Protein AF-A0A9P1CK93-F1 (afdb_monomer_lite)

pLDDT: mean 80.05, std 18.4, range [37.69, 97.5]

Radius of gyration: 32.85 Å; chains: 1; bounding box: 101×69×44 Å

Organism: NCBI:txid2562237

Secondary structure (DSSP, 8-state):
-HIIIIIHHHHHHTTPPPPGGGGS---HHHHHHHHH--SS--HHHHHHTTTPPP-S-TT-HHHHHHHHHHHHHHHHHTT----PPPPPPP---PPPPPPPPPPPPPPP-------------

Sequence (121 aa):
MDLQGFLRPECRRKGLNLRNCWQSYIDVKKTFSEVFKEKKCSLQEMLSCRGLQFQGRPHCGLDDSKNIARLVAELLREGHCLQPPPLPKPKEPKAPPQPKAQPKPNAAKKAKKGKRKGRKK

InterPro domains:
  IPR012337 Ribonuclease H-like superfamily [SSF53098] (2-80)
  IPR036397 Ribonuclease H superfamily [G3DSA:3.30.420.10] (1-120)
  IPR051274 3'-5' Exoribonuclease [PTHR23044] (1-85)

Structure (mmCIF, N/CA/C/O backbone):
data_AF-A0A9P1CK93-F1
#
_entry.id   AF-A0A9P1CK93-F1
#
loop_
_atom_site.group_PDB
_atom_site.id
_atom_site.type_symbol
_atom_site.label_atom_id
_atom_site.label_alt_id
_atom_site.label_comp_id
_atom_site.label_asym_id
_atom_site.label_entity_id
_atom_site.label_seq_id
_atom_site.pdbx_PDB_ins_code
_atom_site.Cartn_x
_atom_site.Cartn_y
_atom_site.Cartn_z
_atom_site.occupancy
_atom_site.B_iso_or_equiv
_atom_site.auth_seq_id
_atom_site.auth_comp_id
_atom_site.auth_asym_id
_atom_site.auth_atom_id
_atom_site.pdbx_PDB_model_num
ATOM 1 N N . MET A 1 1 ? 8.918 -0.456 0.030 1.00 66.94 1 MET A N 1
ATOM 2 C CA . MET A 1 1 ? 10.047 -1.333 -0.371 1.00 66.94 1 MET A CA 1
ATOM 3 C C . MET A 1 1 ? 9.993 -1.684 -1.852 1.00 66.94 1 MET A C 1
ATOM 5 O O . MET A 1 1 ? 11.037 -1.695 -2.484 1.00 66.94 1 MET A O 1
ATOM 9 N N . ASP A 1 2 ? 8.815 -1.925 -2.425 1.00 84.56 2 ASP A N 1
ATOM 10 C CA . ASP A 1 2 ? 8.680 -2.607 -3.720 1.00 84.56 2 ASP A CA 1
ATOM 11 C C . ASP A 1 2 ? 9.215 -1.823 -4.918 1.00 84.56 2 ASP A C 1
ATOM 13 O O . ASP A 1 2 ? 9.996 -2.329 -5.725 1.00 84.56 2 ASP A O 1
ATOM 17 N N . LEU A 1 3 ? 8.869 -0.539 -5.000 1.00 86.19 3 LEU A N 1
ATOM 18 C CA . LEU A 1 3 ? 9.301 0.295 -6.119 1.00 86.19 3 LEU A CA 1
ATOM 19 C C . LEU A 1 3 ? 10.800 0.612 -6.061 1.00 86.19 3 LEU A C 1
ATOM 21 O O . LEU A 1 3 ? 11.476 0.631 -7.087 1.00 86.19 3 LEU A O 1
ATOM 25 N N . GLN A 1 4 ? 11.334 0.858 -4.861 1.00 84.06 4 GLN A N 1
ATOM 26 C CA . GLN A 1 4 ? 12.748 1.191 -4.674 1.00 84.06 4 GLN A CA 1
ATOM 27 C C . GLN A 1 4 ? 13.660 -0.040 -4.737 1.00 84.06 4 GLN A C 1
ATOM 29 O O . GLN A 1 4 ? 14.739 0.046 -5.316 1.00 84.06 4 GLN A O 1
ATOM 34 N N . GLY A 1 5 ? 13.222 -1.163 -4.166 1.00 86.75 5 GLY A N 1
ATOM 35 C CA . GLY A 1 5 ? 14.014 -2.383 -4.025 1.00 86.75 5 GLY A CA 1
ATOM 36 C C . GLY A 1 5 ? 13.914 -3.342 -5.208 1.00 86.75 5 GLY A C 1
ATOM 37 O O . GLY A 1 5 ? 14.909 -3.977 -5.536 1.00 86.75 5 GLY A O 1
ATOM 38 N N . PHE A 1 6 ? 12.761 -3.426 -5.880 1.00 91.31 6 PHE A N 1
ATOM 39 C CA . PHE A 1 6 ? 12.555 -4.397 -6.962 1.00 91.31 6 PHE A CA 1
ATOM 40 C C . PHE A 1 6 ? 12.345 -3.721 -8.315 1.00 91.31 6 PHE A C 1
ATOM 42 O O . PHE A 1 6 ? 13.104 -3.979 -9.247 1.00 91.31 6 PHE A O 1
ATOM 49 N N . LEU A 1 7 ? 11.379 -2.801 -8.427 1.00 91.25 7 LEU A N 1
ATOM 50 C CA . LEU A 1 7 ? 11.027 -2.221 -9.728 1.00 91.25 7 LEU A CA 1
ATOM 51 C C . LEU A 1 7 ? 12.175 -1.407 -10.338 1.00 91.25 7 LEU A C 1
ATOM 53 O O . LEU A 1 7 ? 12.526 -1.605 -11.498 1.00 91.25 7 LEU A O 1
ATOM 57 N N . ARG A 1 8 ? 12.785 -0.494 -9.572 1.00 91.50 8 ARG A N 1
ATOM 58 C CA . ARG A 1 8 ? 13.873 0.363 -10.078 1.00 91.50 8 ARG A CA 1
ATOM 59 C C . ARG A 1 8 ? 15.098 -0.439 -10.534 1.00 91.50 8 ARG A C 1
ATOM 61 O O . ARG A 1 8 ? 15.564 -0.181 -11.647 1.00 91.50 8 ARG A O 1
ATOM 68 N N . PRO A 1 9 ? 15.636 -1.390 -9.744 1.00 93.69 9 PRO A N 1
ATOM 69 C CA . PRO A 1 9 ? 16.731 -2.237 -10.208 1.00 93.69 9 PRO A CA 1
ATOM 70 C C . PRO A 1 9 ? 16.368 -3.059 -11.440 1.00 93.69 9 PRO A C 1
ATOM 72 O O . PRO A 1 9 ? 17.176 -3.148 -12.361 1.00 93.69 9 PRO A O 1
ATOM 75 N N . GLU A 1 10 ? 15.151 -3.596 -11.493 1.00 94.44 10 GLU A N 1
ATOM 76 C CA . GLU A 1 10 ? 14.691 -4.415 -12.611 1.00 94.44 10 GLU A CA 1
ATOM 77 C C . GLU A 1 10 ? 14.541 -3.604 -13.906 1.00 94.44 10 GLU A C 1
ATOM 79 O O . GLU A 1 10 ? 14.984 -4.039 -14.970 1.00 94.44 10 GLU A O 1
ATOM 84 N N . CYS A 1 11 ? 14.004 -2.383 -13.826 1.00 93.81 11 CYS A N 1
ATOM 85 C CA . CYS A 1 11 ? 13.965 -1.459 -14.958 1.00 93.81 11 CYS A CA 1
ATOM 86 C C . CYS A 1 11 ? 15.373 -1.083 -15.427 1.00 93.81 11 CYS A C 1
ATOM 88 O O . CYS A 1 11 ? 15.635 -1.113 -16.627 1.00 93.81 11 CYS A O 1
ATOM 90 N N . ARG A 1 12 ? 16.301 -0.812 -14.497 1.00 93.69 12 ARG A N 1
ATOM 91 C CA . ARG A 1 12 ? 17.707 -0.538 -14.835 1.00 93.69 12 ARG A CA 1
ATOM 92 C C . ARG A 1 12 ? 18.339 -1.718 -15.572 1.00 93.69 12 ARG A C 1
ATOM 94 O O . ARG A 1 12 ? 18.992 -1.517 -16.588 1.00 93.69 12 ARG A O 1
ATOM 101 N N . ARG A 1 13 ? 18.116 -2.940 -15.082 1.00 96.75 13 ARG A N 1
ATOM 102 C CA . ARG A 1 13 ? 18.628 -4.179 -15.682 1.00 96.75 13 ARG A CA 1
ATOM 103 C C . ARG A 1 13 ? 18.099 -4.400 -17.101 1.00 96.75 13 ARG A C 1
ATOM 105 O O . ARG A 1 13 ? 18.824 -4.916 -17.939 1.00 96.75 13 ARG A O 1
ATOM 112 N N . LYS A 1 14 ? 16.853 -4.002 -17.364 1.00 96.19 14 LYS A N 1
ATOM 113 C CA . LYS A 1 14 ? 16.179 -4.144 -18.665 1.00 96.19 14 LYS A CA 1
ATOM 114 C C . LYS A 1 14 ? 16.327 -2.928 -19.590 1.00 96.19 14 LYS A C 1
ATOM 116 O O . LYS A 1 14 ? 15.741 -2.929 -20.666 1.00 96.19 14 LYS A O 1
ATOM 121 N N . GLY A 1 15 ? 17.054 -1.884 -19.182 1.00 94.69 15 GLY A N 1
ATOM 122 C CA . GLY A 1 15 ? 17.184 -0.647 -19.964 1.00 94.69 15 GLY A CA 1
ATOM 123 C C . GLY A 1 15 ? 15.877 0.145 -20.103 1.00 94.69 15 GLY A C 1
ATOM 124 O O . GLY A 1 15 ? 15.727 0.939 -21.026 1.00 94.69 15 GLY A O 1
ATOM 125 N N . LEU A 1 16 ? 14.915 -0.068 -19.202 1.00 93.94 16 LEU A N 1
ATOM 126 C CA . LEU A 1 16 ? 13.619 0.605 -19.229 1.00 93.94 16 LEU A CA 1
ATOM 127 C C . LEU A 1 16 ? 13.677 1.912 -18.437 1.00 93.94 16 LEU A C 1
ATOM 129 O O . LEU A 1 16 ? 14.073 1.928 -17.269 1.00 93.94 16 LEU A O 1
ATOM 133 N N . ASN A 1 17 ? 13.214 3.004 -19.049 1.00 90.44 17 ASN A N 1
ATOM 134 C CA . ASN A 1 17 ? 13.064 4.278 -18.355 1.00 90.44 17 ASN A CA 1
ATOM 135 C C . ASN A 1 17 ? 11.761 4.300 -17.543 1.00 90.44 17 ASN A C 1
ATOM 137 O O . ASN A 1 17 ? 10.662 4.142 -18.083 1.00 90.44 17 ASN A O 1
ATOM 141 N N . LEU A 1 18 ? 11.878 4.507 -16.232 1.00 88.38 18 LEU A N 1
ATOM 142 C CA . LEU A 1 18 ? 10.735 4.519 -15.332 1.00 88.38 18 LEU A CA 1
ATOM 143 C C . LEU A 1 18 ? 10.047 5.891 -15.368 1.00 88.38 18 LEU A C 1
ATOM 145 O O . LEU A 1 18 ? 10.634 6.905 -14.998 1.00 88.38 18 LEU A O 1
ATOM 149 N N . ARG A 1 19 ? 8.777 5.918 -15.788 1.00 86.81 19 ARG A N 1
ATOM 150 C CA . ARG A 1 19 ? 7.969 7.149 -15.857 1.00 86.81 19 ARG A CA 1
ATOM 151 C C . ARG A 1 19 ? 7.812 7.833 -14.492 1.00 86.81 19 ARG A C 1
ATOM 153 O O . ARG A 1 19 ? 7.801 7.179 -13.449 1.00 86.81 19 ARG A O 1
ATOM 160 N N . ASN A 1 20 ? 7.580 9.148 -14.508 1.00 84.75 20 ASN A N 1
ATOM 161 C CA . ASN A 1 20 ? 7.430 9.951 -13.288 1.00 84.75 20 ASN A CA 1
ATOM 162 C C . ASN A 1 20 ? 6.251 9.536 -12.402 1.00 84.75 20 ASN A C 1
ATOM 164 O O . ASN A 1 20 ? 6.338 9.697 -11.190 1.00 84.75 20 ASN A O 1
ATOM 168 N N . CYS A 1 21 ? 5.201 8.936 -12.970 1.00 83.19 21 CYS A N 1
ATOM 169 C CA . CYS A 1 21 ? 4.074 8.403 -12.202 1.00 83.19 21 CYS A CA 1
ATOM 170 C C . CYS A 1 21 ? 4.501 7.380 -11.133 1.00 83.19 21 CYS A C 1
ATOM 172 O O 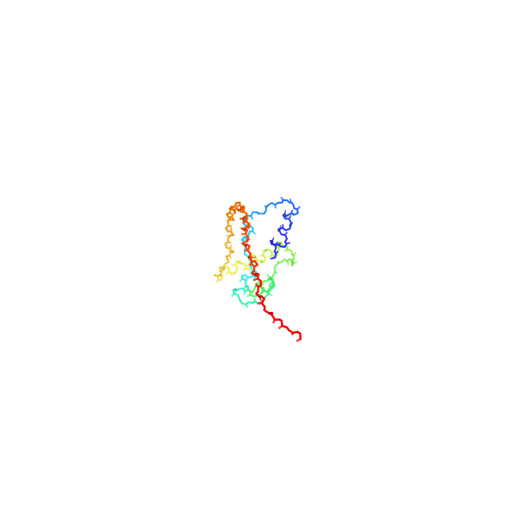. CYS A 1 21 ? 3.865 7.290 -10.095 1.00 83.19 21 CYS A O 1
ATOM 174 N N . TRP A 1 22 ? 5.621 6.674 -11.322 1.00 86.25 22 TRP A N 1
ATOM 175 C CA . TRP A 1 22 ? 6.156 5.710 -10.349 1.00 86.25 22 TRP A CA 1
ATOM 176 C C . TRP A 1 22 ? 6.939 6.353 -9.193 1.00 86.25 22 TRP A C 1
ATOM 178 O O . TRP A 1 22 ? 7.526 5.655 -8.364 1.00 86.25 22 TRP A O 1
ATOM 188 N N . GLN A 1 23 ? 7.012 7.685 -9.152 1.00 84.88 23 GLN A N 1
ATOM 189 C CA . GLN A 1 23 ? 7.666 8.441 -8.080 1.00 84.88 23 GLN A CA 1
ATOM 190 C C . GLN A 1 23 ? 6.692 8.851 -6.969 1.00 84.88 23 GLN A C 1
ATOM 192 O O . GLN A 1 23 ? 7.141 9.278 -5.911 1.00 84.88 23 GLN A O 1
ATOM 197 N N . SER A 1 24 ? 5.386 8.697 -7.194 1.00 89.12 24 SER A N 1
ATOM 198 C CA . SER A 1 24 ? 4.321 9.009 -6.245 1.00 89.12 24 SER A CA 1
ATOM 199 C C . SER A 1 24 ? 3.449 7.769 -6.071 1.00 89.12 24 SER A C 1
ATOM 201 O O . SER A 1 24 ? 2.922 7.231 -7.041 1.00 89.12 24 SER A O 1
ATOM 203 N N . TYR A 1 25 ? 3.376 7.256 -4.847 1.00 90.81 25 TYR A N 1
ATOM 204 C CA . TYR A 1 25 ? 2.650 6.033 -4.520 1.00 90.81 25 TYR A CA 1
ATOM 205 C C . TYR A 1 25 ? 2.245 6.030 -3.050 1.00 90.81 25 TYR A C 1
ATOM 207 O O . TYR A 1 25 ? 2.882 6.674 -2.215 1.00 90.81 25 TYR A O 1
ATOM 215 N N . ILE A 1 26 ? 1.195 5.275 -2.743 1.00 91.50 26 ILE A N 1
ATOM 216 C CA . ILE A 1 26 ? 0.691 5.102 -1.383 1.00 91.50 26 ILE A CA 1
ATOM 217 C C . ILE A 1 26 ? 1.409 3.906 -0.763 1.00 91.50 26 ILE A C 1
ATOM 219 O O . ILE A 1 26 ? 1.360 2.797 -1.293 1.00 91.50 26 ILE A O 1
ATOM 223 N N . ASP A 1 27 ? 2.078 4.129 0.363 1.00 90.62 27 ASP A N 1
ATOM 224 C CA . ASP A 1 27 ? 2.579 3.045 1.201 1.00 90.62 27 ASP A CA 1
ATOM 225 C C . ASP A 1 27 ? 1.509 2.720 2.246 1.00 90.62 27 ASP A C 1
ATOM 227 O O . ASP A 1 27 ? 1.418 3.378 3.279 1.00 90.62 27 ASP A O 1
ATOM 231 N N . VAL A 1 28 ? 0.678 1.716 1.953 1.00 91.69 28 VAL A N 1
ATOM 232 C CA . VAL A 1 28 ? -0.463 1.335 2.804 1.00 91.69 28 VAL A CA 1
ATOM 233 C C . VAL A 1 28 ? -0.019 1.007 4.229 1.00 91.69 28 VAL A C 1
ATOM 235 O O . VAL A 1 28 ? -0.701 1.394 5.170 1.00 91.69 28 VAL A O 1
ATOM 238 N N . LYS A 1 29 ? 1.139 0.356 4.412 1.00 89.62 29 LYS A N 1
ATOM 239 C CA . LYS A 1 29 ? 1.668 0.049 5.750 1.00 89.62 29 LYS A CA 1
ATOM 240 C C . LYS A 1 29 ? 2.005 1.320 6.510 1.00 89.62 29 LYS A C 1
ATOM 242 O O . LYS A 1 29 ? 1.644 1.448 7.675 1.00 89.62 29 LYS A O 1
ATOM 247 N N . LYS A 1 30 ? 2.686 2.258 5.848 1.00 88.44 30 LYS A N 1
ATOM 248 C CA . LYS A 1 30 ? 3.018 3.551 6.449 1.00 88.44 30 LYS A CA 1
ATOM 249 C C . LYS A 1 30 ? 1.750 4.314 6.824 1.00 88.44 30 LYS A C 1
ATOM 251 O O . LYS A 1 30 ? 1.637 4.749 7.964 1.00 88.44 30 LYS A O 1
ATOM 256 N N . THR A 1 31 ? 0.794 4.425 5.904 1.00 89.19 31 THR A N 1
ATOM 257 C CA . THR A 1 31 ? -0.450 5.154 6.166 1.00 89.19 31 THR A CA 1
ATOM 258 C C . THR A 1 31 ? -1.263 4.496 7.278 1.00 89.19 31 THR A C 1
ATOM 260 O O . THR A 1 31 ? -1.756 5.188 8.159 1.00 89.19 31 THR A O 1
ATOM 263 N N . PHE A 1 32 ? -1.335 3.165 7.314 1.00 90.38 32 PHE A N 1
ATOM 264 C CA . PHE A 1 32 ? -1.985 2.440 8.404 1.00 90.38 32 PHE A CA 1
ATOM 265 C C . PHE A 1 32 ? -1.315 2.726 9.758 1.00 90.38 32 PHE A C 1
ATOM 267 O O . PHE A 1 32 ? -1.993 3.085 10.719 1.00 90.38 32 PHE A O 1
ATOM 274 N N . SER A 1 33 ? 0.016 2.644 9.837 1.00 89.19 33 SER A N 1
ATOM 275 C CA . SER A 1 33 ? 0.753 2.992 11.059 1.00 89.19 33 SER A CA 1
ATOM 276 C C . SER A 1 33 ? 0.535 4.441 11.502 1.00 89.19 33 SER A C 1
ATOM 278 O O . SER A 1 33 ? 0.443 4.699 12.698 1.00 89.19 33 SER A O 1
ATOM 280 N N . GLU A 1 34 ? 0.442 5.390 10.570 1.00 87.44 34 GLU A N 1
ATOM 281 C CA . GLU A 1 34 ? 0.188 6.803 10.880 1.00 87.44 34 GLU A CA 1
ATOM 282 C C . GLU A 1 34 ? -1.220 7.024 11.440 1.0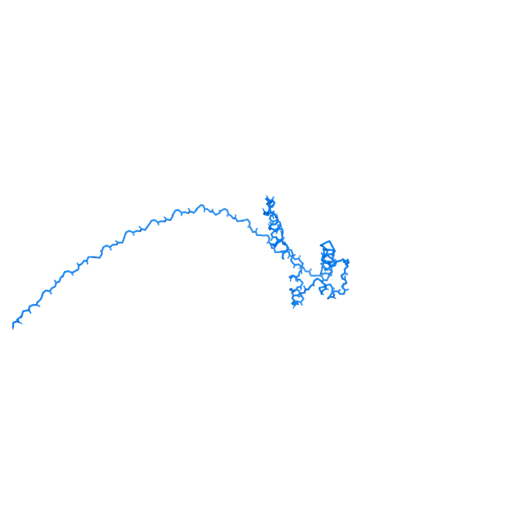0 87.44 34 GLU A C 1
ATOM 284 O O . GLU A 1 34 ? -1.380 7.721 12.442 1.00 87.44 34 GLU A O 1
ATOM 289 N N . VAL A 1 35 ? -2.229 6.400 10.830 1.00 85.88 35 VAL A N 1
ATOM 290 C CA . VAL A 1 35 ? -3.632 6.545 11.235 1.00 85.88 35 VAL A CA 1
ATOM 291 C C . VAL A 1 35 ? -3.896 5.881 12.590 1.00 85.88 35 VAL A C 1
ATOM 293 O O . VAL A 1 35 ? -4.548 6.474 13.447 1.00 85.88 35 VAL A O 1
ATOM 296 N N . PHE A 1 36 ? -3.367 4.675 12.819 1.00 85.94 36 PHE A N 1
ATOM 297 C CA . PHE A 1 36 ? -3.667 3.890 14.026 1.00 85.94 36 PHE A CA 1
ATOM 298 C C . PHE A 1 36 ? -2.597 3.985 15.115 1.00 85.94 36 PHE A C 1
ATOM 300 O O . PHE A 1 36 ? -2.747 3.376 16.167 1.00 85.94 36 PHE A O 1
ATOM 307 N N . LYS A 1 37 ? -1.532 4.770 14.891 1.00 85.12 37 LYS A N 1
ATOM 308 C CA . LYS A 1 37 ? -0.381 4.933 15.803 1.00 85.12 37 LYS A CA 1
ATOM 309 C C . LYS A 1 37 ? 0.286 3.610 16.205 1.00 85.12 37 LYS A C 1
ATOM 311 O O . LYS A 1 37 ? 0.968 3.541 17.226 1.00 85.12 37 LYS A O 1
ATOM 316 N N . GLU A 1 38 ? 0.125 2.580 15.380 1.00 77.44 38 GLU A N 1
ATOM 317 C CA . GLU A 1 38 ? 0.664 1.248 15.626 1.00 77.44 38 GLU A CA 1
ATOM 318 C C . GLU A 1 38 ? 2.076 1.089 15.060 1.00 77.44 38 GLU A C 1
ATOM 320 O O . GLU A 1 38 ? 2.403 1.552 13.956 1.00 77.44 38 GLU A O 1
ATOM 325 N N . LYS A 1 39 ? 2.933 0.392 15.811 1.00 74.75 39 LYS A N 1
ATOM 326 C CA . LYS A 1 39 ? 4.276 0.031 15.337 1.00 74.75 39 LYS A CA 1
ATOM 327 C C . LYS A 1 39 ? 4.190 -1.127 14.344 1.00 74.75 39 LYS A C 1
ATOM 329 O O . LYS A 1 39 ? 3.350 -1.999 14.484 1.00 74.75 39 LYS A O 1
ATOM 334 N N . LYS A 1 40 ? 5.114 -1.128 13.370 1.00 72.56 40 LYS A N 1
ATOM 335 C CA . LYS A 1 40 ? 5.405 -2.184 12.372 1.00 72.56 40 LYS A CA 1
ATOM 336 C C . LYS A 1 40 ? 4.389 -3.341 12.340 1.00 72.56 40 LYS A C 1
ATOM 338 O O . LYS A 1 40 ? 4.655 -4.397 12.900 1.00 72.56 40 LYS A O 1
ATOM 343 N N . CYS A 1 41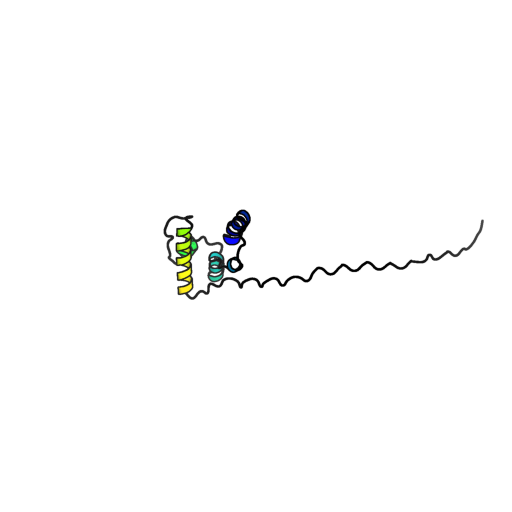 ? 3.294 -3.157 11.609 1.00 86.12 41 CYS A N 1
ATOM 344 C CA . CYS A 1 41 ? 2.304 -4.209 11.403 1.00 86.12 41 CYS A CA 1
ATOM 345 C C . CYS A 1 41 ? 2.600 -5.010 10.125 1.00 86.12 41 CYS A C 1
ATOM 347 O O . CYS A 1 41 ? 2.933 -4.468 9.060 1.00 86.12 41 CYS A O 1
ATOM 349 N N . SER A 1 42 ? 2.452 -6.323 10.214 1.00 91.50 42 SER A N 1
ATOM 350 C CA . SER A 1 42 ? 2.324 -7.225 9.076 1.00 91.50 42 SER A CA 1
ATOM 351 C C . SER A 1 42 ? 0.976 -7.027 8.373 1.00 91.50 42 SER A C 1
ATOM 353 O O . SER A 1 42 ? 0.038 -6.459 8.927 1.00 91.50 42 SER A O 1
ATOM 355 N N . LEU A 1 43 ? 0.862 -7.505 7.128 1.00 93.00 43 LEU A N 1
ATOM 356 C CA . LEU A 1 43 ? -0.411 -7.458 6.400 1.00 93.00 43 LEU A CA 1
ATOM 357 C C . LEU A 1 43 ? -1.515 -8.206 7.156 1.00 93.00 43 LEU A C 1
ATOM 359 O O . LEU A 1 43 ? -2.635 -7.718 7.240 1.00 93.00 43 LEU A O 1
ATOM 363 N N . GLN A 1 44 ? -1.180 -9.351 7.746 1.00 94.12 44 GLN A N 1
ATOM 364 C CA . GLN A 1 44 ? -2.123 -10.147 8.517 1.00 94.12 44 GLN A CA 1
ATOM 365 C C . GLN A 1 44 ? -2.602 -9.413 9.774 1.00 94.12 44 GLN A C 1
ATOM 367 O O . GLN A 1 44 ? -3.797 -9.402 10.036 1.00 94.12 44 GLN A O 1
ATOM 372 N N . GLU A 1 45 ? -1.710 -8.743 10.508 1.00 93.06 45 GLU A N 1
ATOM 373 C CA . GLU A 1 45 ? -2.103 -7.933 11.671 1.00 93.06 45 GLU A CA 1
ATOM 374 C C . GLU A 1 45 ? -3.002 -6.763 11.268 1.00 93.06 45 GLU A C 1
ATOM 376 O O . GLU A 1 45 ? -4.031 -6.549 11.899 1.00 93.06 45 GLU A O 1
ATOM 381 N N . MET A 1 46 ? -2.682 -6.051 10.179 1.00 94.06 46 MET A N 1
ATOM 382 C CA . MET A 1 46 ? -3.533 -4.955 9.697 1.00 94.06 46 MET A CA 1
ATOM 383 C C . MET A 1 46 ? -4.942 -5.433 9.323 1.00 94.06 46 MET A C 1
ATOM 385 O O . MET A 1 46 ? -5.919 -4.746 9.612 1.00 94.06 46 MET A O 1
ATOM 389 N N . LEU A 1 47 ? -5.052 -6.611 8.700 1.00 94.94 47 LEU A N 1
ATOM 390 C CA . LEU A 1 47 ? -6.339 -7.235 8.390 1.00 94.94 47 LEU A CA 1
ATOM 391 C C . LEU A 1 47 ? -7.088 -7.613 9.673 1.00 94.94 47 LEU A C 1
ATOM 393 O O . LEU A 1 47 ? -8.243 -7.224 9.834 1.00 94.94 47 LEU A O 1
ATOM 397 N N . SER A 1 48 ? -6.425 -8.292 10.611 1.00 93.50 48 SER A N 1
ATOM 398 C CA . SER A 1 48 ? -7.024 -8.698 11.886 1.00 93.50 48 SER A CA 1
ATOM 399 C C . SER A 1 48 ? -7.527 -7.502 12.698 1.00 93.50 48 SER A C 1
ATOM 401 O O . SER A 1 48 ? -8.626 -7.561 13.243 1.00 93.50 48 SER A O 1
ATOM 403 N N . CYS A 1 49 ? -6.795 -6.381 12.708 1.00 91.31 49 CYS A N 1
ATOM 404 C CA . CYS A 1 49 ? -7.222 -5.126 13.342 1.00 91.31 49 CYS A CA 1
ATOM 405 C C . CYS A 1 49 ? -8.493 -4.515 12.724 1.00 91.31 49 CYS A C 1
ATOM 407 O O . CYS A 1 49 ? -9.054 -3.576 13.283 1.00 91.31 49 CYS A O 1
ATOM 409 N N . ARG A 1 50 ? -8.934 -5.003 11.560 1.00 90.69 50 ARG A N 1
ATOM 410 C CA . ARG A 1 50 ? -10.193 -4.637 10.894 1.00 90.69 50 ARG A CA 1
ATOM 411 C C . ARG A 1 50 ? -11.228 -5.760 10.910 1.00 90.69 50 ARG A C 1
ATOM 413 O O . ARG A 1 50 ? -12.222 -5.687 10.198 1.00 90.69 50 ARG A O 1
ATOM 420 N N . GLY A 1 51 ? -10.978 -6.834 11.658 1.00 93.38 51 GLY A N 1
ATOM 421 C CA . GLY A 1 51 ? -11.818 -8.032 11.623 1.00 93.38 51 GLY A CA 1
ATOM 422 C C . GLY A 1 51 ? -11.773 -8.771 10.280 1.00 93.38 51 GLY A C 1
ATOM 423 O O . GLY A 1 51 ? -12.647 -9.586 9.994 1.00 93.38 51 GLY A O 1
ATOM 424 N N . LEU A 1 52 ? -10.769 -8.503 9.439 1.00 94.81 52 LEU A N 1
ATOM 425 C CA . LEU A 1 52 ? -10.568 -9.187 8.169 1.00 94.81 52 LEU A CA 1
ATOM 426 C C . LEU A 1 52 ? -9.614 -10.368 8.353 1.00 94.81 52 LEU A C 1
ATOM 428 O O . LEU A 1 52 ? -8.592 -10.276 9.028 1.00 94.81 52 LEU A O 1
ATOM 432 N N . GLN A 1 53 ? -9.913 -11.472 7.677 1.00 95.94 53 GLN A N 1
ATOM 433 C CA . GLN A 1 53 ? -8.999 -12.605 7.562 1.00 95.94 53 GLN A CA 1
ATOM 434 C C . GLN A 1 53 ? -8.238 -12.551 6.237 1.00 95.94 53 GLN A C 1
ATOM 436 O O . GLN A 1 53 ? -8.785 -12.146 5.199 1.00 95.94 53 GLN A O 1
ATOM 441 N N . PHE A 1 54 ? -6.981 -12.994 6.284 1.00 96.69 54 PHE A N 1
ATOM 442 C CA . PHE A 1 54 ? -6.165 -13.191 5.093 1.00 96.69 54 PHE A CA 1
ATOM 443 C C . PHE A 1 54 ? -6.794 -14.265 4.198 1.00 96.69 54 PHE A C 1
ATOM 445 O O . PHE A 1 54 ? -7.147 -15.344 4.668 1.00 96.69 54 PHE A O 1
ATOM 452 N N . GLN A 1 55 ? -6.931 -13.969 2.907 1.00 96.56 55 GLN A N 1
ATOM 453 C CA . GLN A 1 55 ? -7.462 -14.898 1.907 1.00 96.56 55 GLN A CA 1
ATOM 454 C C . GLN A 1 55 ? -6.379 -15.335 0.919 1.00 96.56 55 GLN A C 1
ATOM 456 O O . GLN A 1 55 ? -5.63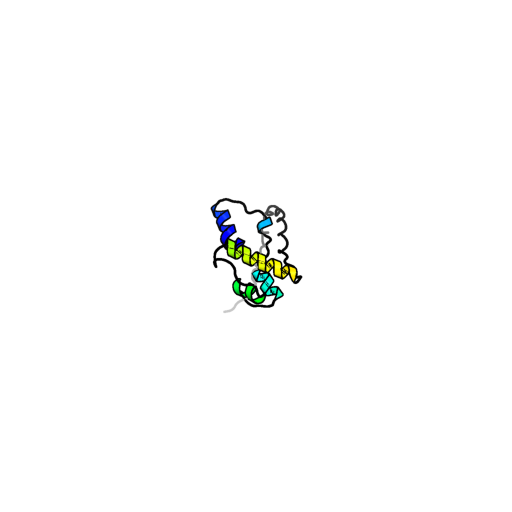0 -14.501 0.417 1.00 96.56 55 GLN A O 1
ATOM 461 N N . GLY A 1 56 ? -6.351 -16.623 0.578 1.00 95.94 56 GLY A N 1
ATOM 462 C CA . GLY A 1 56 ? -5.396 -17.178 -0.385 1.00 95.94 56 GLY A CA 1
ATOM 463 C C . GLY A 1 56 ? -4.072 -17.588 0.255 1.00 95.94 56 GLY A C 1
ATOM 464 O O . GLY A 1 56 ? -4.018 -17.913 1.443 1.00 95.94 56 GLY A O 1
ATOM 465 N N . ARG A 1 57 ? -2.998 -17.613 -0.540 1.00 96.06 57 ARG A N 1
ATOM 466 C CA . ARG A 1 57 ? -1.688 -18.098 -0.095 1.00 96.06 57 ARG A CA 1
ATOM 467 C C . ARG A 1 57 ? -0.783 -16.936 0.329 1.00 96.06 57 ARG A C 1
ATOM 469 O O . ARG A 1 57 ? -0.515 -16.061 -0.495 1.00 96.06 57 ARG A O 1
ATOM 476 N N . PRO A 1 58 ? -0.235 -16.943 1.558 1.00 92.31 58 PRO A N 1
ATOM 477 C CA . PRO A 1 58 ? 0.772 -15.968 1.957 1.00 92.31 58 PRO A CA 1
ATOM 478 C C . PRO A 1 58 ? 1.952 -15.945 0.982 1.00 92.31 58 PRO A C 1
ATOM 480 O O . PRO A 1 58 ? 2.385 -16.995 0.490 1.00 92.31 58 PRO A O 1
ATOM 483 N N . HIS A 1 59 ? 2.474 -14.747 0.717 1.00 89.12 59 HIS A N 1
ATOM 484 C CA . HIS A 1 59 ? 3.589 -14.510 -0.206 1.00 89.12 59 HIS A CA 1
ATOM 485 C C . HIS A 1 59 ? 3.278 -14.816 -1.683 1.00 89.12 59 HIS A C 1
ATOM 487 O O . HIS A 1 59 ? 4.187 -14.864 -2.514 1.00 89.12 59 HIS A O 1
ATOM 493 N N . CYS A 1 60 ? 2.006 -15.027 -2.038 1.00 95.31 60 CYS A N 1
ATOM 494 C CA . CYS A 1 60 ? 1.539 -14.975 -3.417 1.00 95.31 60 CYS A CA 1
ATOM 495 C C . CYS A 1 60 ? 1.186 -13.523 -3.751 1.00 95.31 60 CYS A C 1
ATOM 497 O O . CYS A 1 60 ? 0.204 -12.993 -3.239 1.00 95.31 60 CYS A O 1
ATOM 499 N N . GLY A 1 61 ? 1.944 -12.887 -4.651 1.00 93.31 61 GLY A N 1
ATOM 500 C CA . GLY A 1 61 ? 1.777 -11.457 -4.940 1.00 93.31 61 GLY A CA 1
ATOM 501 C C . GLY A 1 61 ? 0.360 -11.056 -5.370 1.00 93.31 61 GLY A C 1
ATOM 502 O O . GLY A 1 61 ? -0.089 -9.958 -5.044 1.00 93.31 61 GLY A O 1
ATOM 503 N N . LEU A 1 62 ? -0.372 -11.948 -6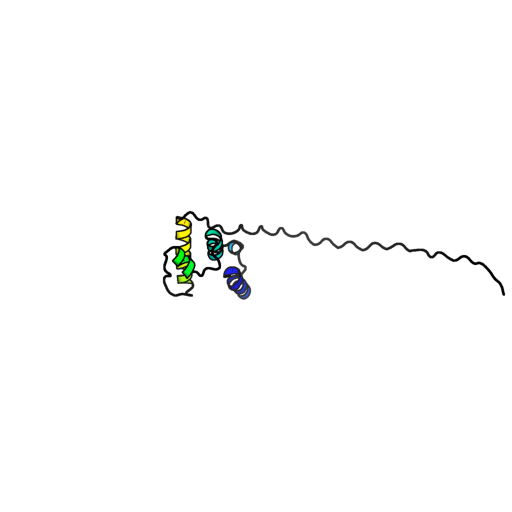.049 1.00 95.62 62 LEU A N 1
ATOM 504 C CA . LEU A 1 62 ? -1.774 -11.722 -6.410 1.00 95.62 62 LEU A CA 1
ATOM 505 C C . LEU A 1 62 ? -2.685 -11.705 -5.177 1.00 95.62 62 LEU A C 1
ATOM 507 O O . LEU A 1 62 ? -3.513 -10.805 -5.038 1.00 95.62 62 LEU A O 1
ATOM 511 N N . ASP A 1 63 ? -2.540 -12.685 -4.289 1.00 96.25 63 ASP A N 1
ATOM 512 C CA . ASP A 1 63 ? -3.368 -12.795 -3.088 1.00 96.25 63 ASP A CA 1
ATOM 513 C C . ASP A 1 63 ? -3.028 -11.689 -2.088 1.00 96.25 63 ASP A C 1
ATOM 515 O O . ASP A 1 63 ? -3.929 -11.054 -1.541 1.00 96.25 63 ASP A O 1
ATOM 519 N N . ASP A 1 64 ? -1.744 -11.363 -1.924 1.00 95.06 64 ASP A N 1
ATOM 520 C CA . ASP A 1 64 ? -1.305 -10.215 -1.130 1.00 95.06 64 ASP A CA 1
ATOM 521 C C . ASP A 1 64 ? -1.931 -8.918 -1.670 1.00 95.06 64 ASP A C 1
ATOM 523 O O . ASP A 1 64 ? -2.493 -8.135 -0.904 1.00 95.06 64 ASP A O 1
ATOM 527 N N . SER A 1 65 ? -1.940 -8.727 -2.996 1.00 95.75 65 SER A N 1
ATOM 528 C CA . SER A 1 65 ? -2.559 -7.556 -3.634 1.00 95.75 65 SER A CA 1
ATOM 529 C C . SER A 1 65 ? -4.069 -7.482 -3.389 1.00 95.75 65 SER A C 1
ATOM 531 O O . SER A 1 65 ? -4.587 -6.407 -3.085 1.00 95.75 65 SER A O 1
ATOM 533 N N . LYS A 1 66 ? -4.788 -8.612 -3.464 1.00 97.50 66 LYS A N 1
ATOM 534 C CA . LYS A 1 66 ? -6.229 -8.672 -3.159 1.00 97.50 66 LYS A CA 1
ATOM 535 C C . LYS A 1 66 ? -6.512 -8.323 -1.701 1.00 97.50 66 LYS A C 1
ATOM 537 O O . LYS A 1 66 ? -7.432 -7.557 -1.421 1.00 97.50 66 LYS A O 1
ATOM 542 N N . ASN A 1 67 ? -5.726 -8.852 -0.767 1.00 97.19 67 ASN A N 1
ATOM 543 C CA . ASN A 1 67 ? -5.896 -8.549 0.651 1.00 97.19 67 ASN A CA 1
ATOM 544 C C . ASN A 1 67 ? -5.573 -7.083 0.969 1.00 97.19 67 ASN A C 1
ATOM 546 O O . ASN A 1 67 ? -6.317 -6.451 1.716 1.00 97.19 67 ASN A O 1
ATOM 550 N N . ILE A 1 68 ? -4.530 -6.513 0.358 1.00 96.00 68 ILE A N 1
ATOM 551 C CA . ILE A 1 68 ? -4.227 -5.079 0.471 1.00 96.00 68 ILE A CA 1
ATOM 552 C C . ILE A 1 68 ? -5.390 -4.241 -0.071 1.00 96.00 68 ILE A C 1
ATOM 554 O O . ILE A 1 68 ? -5.794 -3.281 0.579 1.00 96.00 68 ILE A O 1
ATOM 558 N N . ALA A 1 69 ? -5.971 -4.610 -1.217 1.00 96.50 69 ALA A N 1
ATOM 559 C CA . ALA A 1 69 ? -7.121 -3.904 -1.780 1.00 96.50 69 ALA A CA 1
ATOM 560 C C . ALA A 1 69 ? -8.345 -3.949 -0.849 1.00 96.50 69 ALA A C 1
ATOM 562 O O . ALA A 1 69 ? -9.002 -2.928 -0.658 1.00 96.50 69 ALA A O 1
ATOM 563 N N . ARG A 1 70 ? -8.620 -5.101 -0.221 1.00 97.06 70 ARG A N 1
ATOM 564 C CA . ARG A 1 70 ? -9.696 -5.248 0.776 1.00 97.06 70 ARG A CA 1
ATOM 565 C C . ARG A 1 70 ? -9.464 -4.367 2.001 1.00 97.06 70 ARG A C 1
ATOM 567 O O . ARG A 1 70 ? -10.381 -3.678 2.430 1.00 97.06 70 ARG A O 1
ATOM 574 N N . LEU A 1 71 ? -8.238 -4.356 2.526 1.00 95.88 71 LEU A N 1
ATOM 575 C CA . LEU A 1 71 ? -7.856 -3.476 3.628 1.00 95.88 71 LEU A CA 1
ATOM 576 C C . LEU A 1 71 ? -8.063 -2.002 3.253 1.00 95.88 71 LEU A C 1
ATOM 578 O O . LEU A 1 71 ? -8.682 -1.258 4.002 1.00 95.88 71 LEU A O 1
ATOM 582 N N . VAL A 1 72 ? -7.582 -1.584 2.080 1.00 95.81 72 VAL A N 1
ATOM 583 C CA . VAL A 1 72 ? -7.729 -0.210 1.577 1.00 95.81 72 VAL A CA 1
ATOM 584 C C . VAL A 1 72 ? -9.197 0.184 1.425 1.00 95.81 72 VAL A C 1
ATOM 586 O O . VAL A 1 72 ? -9.568 1.279 1.836 1.00 95.81 72 VAL A O 1
ATOM 589 N N . ALA A 1 73 ? -10.035 -0.696 0.874 1.00 95.38 73 ALA A N 1
ATOM 590 C CA . ALA A 1 73 ? -11.466 -0.442 0.744 1.00 95.38 73 ALA A CA 1
ATOM 591 C C . ALA A 1 73 ? -12.124 -0.193 2.110 1.00 95.38 73 ALA A C 1
ATOM 593 O O . ALA A 1 73 ? -12.924 0.731 2.244 1.00 95.38 73 ALA A O 1
ATOM 594 N N . GLU A 1 74 ? -11.736 -0.961 3.128 1.00 94.75 74 GLU A N 1
ATOM 595 C CA . GLU A 1 74 ? -12.244 -0.791 4.488 1.00 94.75 74 GLU A CA 1
ATOM 596 C C . GLU A 1 74 ? -11.787 0.533 5.116 1.00 94.75 74 GLU A C 1
ATOM 598 O O . GLU A 1 74 ? -12.596 1.263 5.683 1.00 94.75 74 GLU A O 1
ATOM 603 N N . LEU A 1 75 ? -10.519 0.913 4.923 1.00 92.75 75 LEU A N 1
ATOM 604 C CA . LEU A 1 75 ? -10.013 2.210 5.383 1.00 92.75 75 LEU A CA 1
ATOM 605 C C . LEU A 1 75 ? -10.774 3.383 4.749 1.00 92.75 75 LEU A C 1
ATOM 607 O O . LEU A 1 75 ? -11.107 4.348 5.433 1.00 92.75 75 LEU A O 1
ATOM 611 N N . LEU A 1 76 ? -11.077 3.297 3.453 1.00 93.88 76 LEU A N 1
ATOM 612 C CA . LEU A 1 76 ? -11.862 4.321 2.761 1.00 93.88 76 LEU A CA 1
ATOM 613 C C . LEU A 1 76 ? -13.308 4.369 3.272 1.00 93.88 76 LEU A C 1
ATOM 615 O O . LEU A 1 76 ? -13.864 5.456 3.418 1.00 93.88 76 LEU A O 1
ATOM 619 N N . ARG A 1 77 ? -13.908 3.213 3.581 1.00 93.38 77 ARG A N 1
ATOM 620 C CA . ARG A 1 77 ? -15.270 3.106 4.129 1.00 93.38 77 ARG A CA 1
ATOM 621 C C . ARG A 1 77 ? -15.399 3.749 5.511 1.00 93.38 77 ARG A C 1
ATOM 623 O O . ARG A 1 77 ? -16.437 4.322 5.821 1.00 93.38 77 ARG A O 1
ATOM 630 N N . GLU A 1 78 ? -14.342 3.687 6.314 1.00 91.50 78 GLU A N 1
ATOM 631 C CA . GLU A 1 78 ? -14.243 4.379 7.604 1.00 91.50 78 GLU A CA 1
ATOM 632 C C . GLU A 1 78 ? -13.944 5.888 7.481 1.00 91.50 78 GLU A C 1
ATOM 634 O O . GLU A 1 78 ? -13.930 6.595 8.487 1.00 91.50 78 GLU A O 1
ATOM 639 N N . GLY A 1 79 ? -13.709 6.398 6.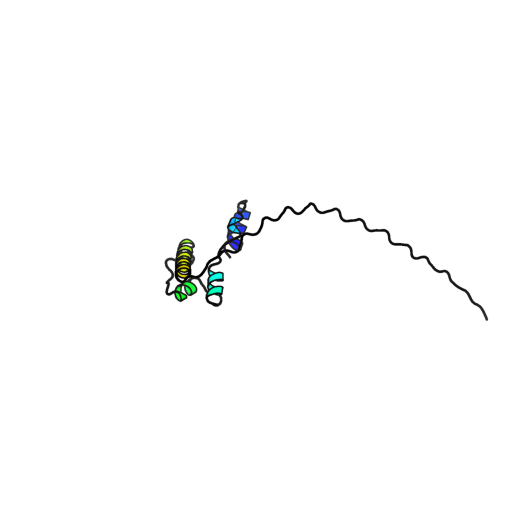267 1.00 91.94 79 GLY A N 1
ATOM 640 C CA . GLY A 1 79 ? -13.441 7.815 6.015 1.00 91.94 79 GLY A CA 1
ATOM 641 C C . GLY A 1 79 ? -11.966 8.218 6.097 1.00 91.94 79 GLY A C 1
ATOM 642 O O . GLY A 1 79 ? -11.664 9.413 6.120 1.00 91.94 79 GLY A O 1
ATOM 643 N N . HIS A 1 80 ? -11.027 7.264 6.114 1.00 90.94 80 HIS A N 1
ATOM 644 C CA . HIS A 1 80 ? -9.596 7.585 6.092 1.00 90.94 80 HIS A CA 1
ATOM 645 C C . HIS A 1 80 ? -9.157 8.044 4.703 1.00 90.94 80 HIS A C 1
ATOM 647 O O . HIS A 1 80 ? -9.510 7.449 3.685 1.00 90.94 80 HIS A O 1
ATOM 653 N N . CYS A 1 81 ? -8.327 9.086 4.650 1.00 87.31 81 CYS A N 1
ATOM 654 C CA . CYS A 1 81 ? -7.826 9.626 3.390 1.00 87.31 81 CYS A CA 1
ATOM 655 C C . CYS A 1 81 ? -6.464 9.013 3.034 1.00 87.31 81 CYS A C 1
ATOM 657 O O . CYS A 1 81 ? -5.469 9.227 3.725 1.00 87.31 81 CYS A O 1
ATOM 659 N N . LEU A 1 82 ? -6.413 8.269 1.928 1.00 89.12 82 LEU A N 1
ATOM 660 C CA . LEU A 1 82 ? -5.192 7.667 1.397 1.00 89.12 82 LEU A CA 1
ATOM 661 C C . LEU A 1 82 ? -4.678 8.526 0.236 1.00 89.12 82 LEU A C 1
ATOM 663 O O . LEU A 1 82 ? -5.201 8.449 -0.873 1.00 89.12 82 LEU A O 1
ATOM 667 N N . GLN A 1 83 ? -3.668 9.359 0.487 1.00 87.50 83 GLN A N 1
ATOM 668 C CA . GLN A 1 83 ? -3.087 10.239 -0.533 1.00 87.50 83 GLN A CA 1
ATOM 669 C C . GLN A 1 83 ? -1.628 9.871 -0.790 1.00 87.50 83 GLN A C 1
ATOM 671 O O . GLN A 1 83 ? -0.849 9.745 0.161 1.00 87.50 83 GLN A O 1
ATOM 676 N N . PRO A 1 84 ? -1.217 9.703 -2.058 1.00 87.81 84 PRO A N 1
ATOM 677 C CA . PRO A 1 84 ? 0.191 9.564 -2.362 1.00 87.81 84 PRO A CA 1
ATOM 678 C C . PRO A 1 84 ? 0.885 10.926 -2.184 1.00 87.81 84 PRO A C 1
ATOM 680 O O . PRO A 1 84 ? 0.255 11.978 -2.327 1.00 87.81 84 PRO A O 1
ATOM 683 N N . PRO A 1 85 ? 2.196 10.948 -1.898 1.00 85.19 85 PRO A N 1
ATOM 684 C CA . PRO A 1 85 ? 2.936 12.198 -1.835 1.00 85.19 85 PRO A CA 1
ATOM 685 C C . PRO A 1 85 ? 2.891 12.904 -3.199 1.00 85.19 85 PRO A C 1
ATOM 687 O O . PRO A 1 85 ? 2.901 12.227 -4.232 1.00 85.19 85 PRO A O 1
ATOM 690 N N . PRO A 1 86 ? 2.878 14.246 -3.244 1.00 83.81 86 PRO A N 1
ATOM 691 C CA . PRO A 1 86 ? 2.872 14.977 -4.503 1.00 83.81 86 PRO A CA 1
ATOM 692 C C . PRO A 1 86 ? 4.071 14.583 -5.369 1.00 83.81 86 PRO A C 1
ATOM 694 O O . PRO A 1 86 ? 5.166 14.307 -4.867 1.00 83.81 86 PRO A O 1
ATOM 697 N N . LEU A 1 87 ? 3.860 14.553 -6.686 1.00 83.56 87 LEU A N 1
ATOM 698 C CA . LEU A 1 87 ? 4.928 14.244 -7.629 1.00 83.56 87 LEU A CA 1
ATOM 699 C C . LEU A 1 87 ? 6.081 15.249 -7.478 1.00 83.56 87 LEU A C 1
ATOM 701 O O . LEU A 1 87 ? 5.840 16.448 -7.300 1.00 83.56 87 LEU A O 1
ATOM 705 N N . PRO A 1 88 ? 7.340 14.790 -7.583 1.00 78.44 88 PRO A N 1
ATOM 706 C CA . PRO A 1 88 ? 8.469 15.700 -7.589 1.00 78.44 88 PRO A CA 1
ATOM 707 C C . PRO A 1 88 ? 8.361 16.634 -8.796 1.00 78.44 88 PRO A C 1
ATOM 709 O O . PRO A 1 88 ? 8.090 16.195 -9.918 1.00 78.44 88 PRO A O 1
ATOM 712 N N . LYS A 1 89 ? 8.585 17.931 -8.562 1.00 74.94 89 LYS A N 1
ATOM 713 C CA . LYS A 1 89 ? 8.612 18.927 -9.637 1.00 74.94 89 LYS A CA 1
ATOM 714 C C . LYS A 1 89 ? 9.713 18.558 -10.645 1.00 74.94 89 LYS A C 1
ATOM 716 O O . LYS A 1 89 ? 10.776 18.087 -10.218 1.00 74.94 89 LYS A O 1
ATOM 721 N N . PRO A 1 90 ? 9.497 18.764 -11.959 1.00 71.62 90 PRO A N 1
ATOM 722 C CA . PRO A 1 90 ? 10.564 18.643 -12.944 1.00 71.62 90 PRO A CA 1
ATOM 723 C C . PRO A 1 90 ? 11.760 19.477 -12.485 1.00 71.62 90 PRO A C 1
ATOM 725 O O . PRO A 1 90 ? 11.600 20.641 -12.121 1.00 71.62 90 PRO A O 1
ATOM 728 N N . LYS A 1 91 ? 12.954 18.878 -12.443 1.00 63.19 91 LYS A N 1
ATOM 729 C CA . LYS A 1 91 ? 14.169 19.642 -12.158 1.00 63.19 91 LYS A CA 1
ATOM 730 C C . LYS A 1 91 ? 14.364 20.602 -13.327 1.00 63.19 91 LYS A C 1
ATOM 732 O O . LYS A 1 91 ? 14.578 20.136 -14.444 1.00 63.19 91 LYS A O 1
ATOM 737 N N . GLU A 1 92 ? 14.269 21.904 -13.074 1.00 58.91 92 GLU A N 1
ATOM 738 C CA . GLU A 1 92 ? 14.655 22.914 -14.059 1.00 58.91 92 GLU A CA 1
ATOM 739 C C . GLU A 1 92 ? 16.075 22.603 -14.560 1.00 58.91 92 GLU A C 1
ATOM 741 O O . GLU A 1 92 ? 16.923 22.169 -13.762 1.00 58.91 92 GLU A O 1
ATOM 746 N N . PRO A 1 93 ? 16.352 22.758 -15.867 1.00 62.81 93 PRO A N 1
ATOM 747 C CA . PRO A 1 93 ? 17.696 22.575 -16.384 1.00 62.81 93 PRO A CA 1
ATOM 748 C C . PRO A 1 93 ? 18.625 23.535 -15.641 1.00 62.81 93 PRO A C 1
ATOM 750 O O . PRO A 1 93 ? 18.500 24.754 -15.743 1.00 62.81 93 PRO A O 1
ATOM 753 N N . LYS A 1 94 ? 19.544 22.978 -14.843 1.00 57.03 94 LYS A N 1
ATOM 754 C CA . LYS A 1 94 ? 20.569 23.780 -14.176 1.00 57.03 94 LYS A CA 1
ATOM 755 C C . LYS A 1 94 ? 21.367 24.485 -15.267 1.00 57.03 94 LYS A C 1
ATOM 757 O O . LYS A 1 94 ? 21.923 23.810 -16.134 1.00 57.03 94 LYS A O 1
ATOM 762 N N . ALA A 1 95 ? 21.401 25.817 -15.216 1.00 64.12 95 ALA A N 1
ATOM 763 C CA . ALA A 1 95 ? 22.233 26.622 -16.100 1.00 64.12 95 ALA A CA 1
ATOM 764 C C . ALA A 1 95 ? 23.666 26.054 -16.120 1.00 64.12 95 ALA A C 1
ATOM 766 O O . ALA A 1 95 ? 24.142 25.584 -15.076 1.00 64.12 95 ALA A O 1
ATOM 767 N N . PRO A 1 96 ? 24.341 26.051 -17.285 1.00 67.44 96 PRO A N 1
ATOM 768 C CA . PRO A 1 96 ? 25.687 25.511 -17.398 1.00 67.44 96 PRO A CA 1
ATOM 769 C C . PRO A 1 96 ? 26.600 26.138 -16.334 1.00 67.44 96 PRO A C 1
ATOM 771 O O . PRO A 1 96 ? 26.464 27.330 -16.035 1.00 67.44 96 PRO A O 1
ATOM 774 N N . PRO A 1 97 ? 27.496 25.346 -15.716 1.00 62.38 97 PRO A N 1
ATOM 775 C CA . PRO A 1 97 ? 28.353 25.833 -14.646 1.00 62.38 97 PRO A CA 1
ATOM 776 C C . PRO A 1 97 ? 29.151 27.041 -15.140 1.00 62.38 97 PRO A C 1
ATOM 778 O O . PRO A 1 97 ? 29.887 26.946 -16.121 1.00 62.38 97 PRO A O 1
ATOM 781 N N . GLN A 1 98 ? 28.986 28.181 -14.467 1.00 59.19 98 GLN A N 1
ATOM 782 C CA . GLN A 1 98 ? 29.752 29.382 -14.783 1.00 59.19 98 GLN A CA 1
ATOM 783 C C . GLN A 1 98 ? 31.250 29.109 -14.552 1.00 59.19 98 GLN A C 1
ATOM 785 O O . GLN A 1 98 ? 31.603 28.465 -13.555 1.00 59.19 98 GLN A O 1
ATOM 790 N N . PRO A 1 99 ? 32.143 29.563 -15.450 1.00 58.97 99 PRO A N 1
ATOM 791 C CA . PRO A 1 99 ? 33.575 29.356 -15.287 1.00 58.97 99 PRO A CA 1
ATOM 792 C C . PRO A 1 99 ? 34.060 30.012 -13.987 1.00 58.97 99 PRO A C 1
ATOM 794 O O . PRO A 1 99 ? 33.759 31.170 -13.701 1.00 58.97 99 PRO A O 1
ATOM 797 N N . LYS A 1 100 ? 34.795 29.245 -13.172 1.00 52.16 100 LYS A N 1
ATOM 798 C CA . LYS A 1 100 ? 35.341 29.704 -11.887 1.00 52.16 100 LYS A CA 1
ATOM 799 C C . LYS A 1 100 ? 36.273 30.902 -12.111 1.00 52.16 100 LYS A C 1
ATOM 801 O O . LYS A 1 100 ? 37.189 30.826 -12.926 1.00 52.16 100 LYS A O 1
ATOM 806 N N . ALA A 1 101 ? 36.049 31.984 -11.364 1.00 59.53 101 ALA A N 1
ATOM 807 C CA . ALA A 1 101 ? 36.887 33.181 -11.380 1.00 59.53 101 ALA A CA 1
ATOM 808 C C . ALA A 1 101 ? 38.345 32.863 -10.992 1.00 59.53 101 ALA A C 1
ATOM 810 O O . ALA A 1 101 ? 38.600 32.103 -10.056 1.00 59.53 101 ALA A O 1
ATOM 811 N N . GLN A 1 102 ? 39.296 33.458 -11.717 1.00 52.47 102 GLN A N 1
ATOM 812 C CA . GLN A 1 102 ? 40.737 33.292 -11.503 1.00 52.47 102 GLN A CA 1
ATOM 813 C C . GLN A 1 102 ? 41.196 33.961 -10.185 1.00 52.47 102 GLN A C 1
ATOM 815 O O . GLN A 1 102 ? 40.642 35.001 -9.813 1.00 52.47 102 GLN A O 1
ATOM 820 N N . PRO A 1 103 ? 42.210 33.428 -9.469 1.00 50.78 103 PRO A N 1
ATOM 821 C CA . PRO A 1 103 ? 42.703 34.035 -8.232 1.00 50.78 103 PRO A CA 1
ATOM 822 C C . PRO A 1 103 ? 43.476 35.335 -8.512 1.00 50.78 103 PRO A C 1
ATOM 824 O O . PRO A 1 103 ? 44.334 35.377 -9.391 1.00 50.78 103 PRO A O 1
ATOM 827 N N . LYS A 1 104 ? 43.201 36.394 -7.737 1.00 49.72 104 LYS A N 1
ATOM 828 C CA . LYS A 1 104 ? 43.922 37.681 -7.801 1.00 49.72 104 LYS A CA 1
ATOM 829 C C . LYS A 1 104 ? 45.352 37.550 -7.232 1.00 49.72 104 LYS A C 1
ATOM 831 O O . LYS A 1 104 ? 45.532 36.827 -6.250 1.00 49.72 104 LYS A O 1
ATOM 836 N N . PRO A 1 105 ? 46.358 38.269 -7.770 1.00 47.81 105 PRO A N 1
ATOM 837 C CA . PRO A 1 105 ? 47.728 38.222 -7.261 1.00 47.81 105 PRO A CA 1
ATOM 838 C C . PRO A 1 105 ? 47.859 38.964 -5.921 1.00 47.81 105 PRO A C 1
ATOM 840 O O . PRO A 1 105 ? 47.353 40.074 -5.754 1.00 47.81 105 PRO A O 1
ATOM 843 N N . ASN A 1 106 ? 48.549 38.341 -4.962 1.00 48.69 106 ASN A N 1
ATOM 844 C CA . ASN A 1 106 ? 48.774 38.883 -3.621 1.00 48.69 106 ASN A CA 1
ATOM 845 C C . ASN A 1 106 ? 49.928 39.902 -3.605 1.00 48.69 106 ASN A C 1
ATOM 847 O O . ASN A 1 106 ? 50.991 39.671 -4.178 1.00 48.69 106 ASN A O 1
ATOM 851 N N . ALA A 1 107 ? 49.713 41.019 -2.907 1.00 49.59 107 ALA A N 1
ATOM 852 C CA . ALA A 1 107 ? 50.648 42.132 -2.788 1.00 49.59 107 ALA A CA 1
ATOM 853 C C . ALA A 1 107 ? 51.912 41.780 -1.973 1.00 49.59 107 ALA A C 1
ATOM 855 O O . ALA A 1 107 ? 51.850 41.171 -0.904 1.00 49.59 107 ALA A O 1
ATOM 856 N N . ALA A 1 108 ? 53.066 42.225 -2.473 1.00 49.34 108 ALA A N 1
ATOM 857 C CA . ALA A 1 108 ? 54.386 42.048 -1.879 1.00 49.34 108 ALA A CA 1
ATOM 858 C C . ALA A 1 108 ? 54.535 42.763 -0.518 1.00 49.34 108 ALA A C 1
ATOM 860 O O . ALA A 1 108 ? 54.377 43.981 -0.420 1.00 49.34 108 ALA A O 1
ATOM 861 N N . LYS A 1 109 ? 54.934 42.031 0.533 1.00 46.53 109 LYS A N 1
ATOM 862 C CA . LYS A 1 109 ? 55.429 42.627 1.788 1.00 46.53 109 LYS A CA 1
ATOM 863 C C . LYS A 1 109 ? 56.909 43.002 1.634 1.00 46.53 109 LYS A C 1
ATOM 865 O O . LYS A 1 109 ? 57.772 42.136 1.537 1.00 46.53 109 LYS A O 1
ATOM 870 N N . LYS A 1 110 ? 57.193 44.310 1.628 1.00 42.50 110 LYS A N 1
ATOM 871 C CA . LYS A 1 110 ? 58.543 44.904 1.642 1.00 42.50 110 LYS A CA 1
ATOM 872 C C . LYS A 1 110 ? 59.259 44.665 2.980 1.00 42.50 110 LYS A C 1
ATOM 874 O O . LYS A 1 110 ? 58.704 44.923 4.045 1.00 42.50 110 LYS A O 1
ATOM 879 N N . ALA A 1 111 ? 60.527 44.266 2.887 1.00 44.53 111 ALA A N 1
ATOM 880 C CA . ALA A 1 111 ? 61.498 44.186 3.973 1.00 44.53 111 ALA A CA 1
ATOM 881 C C . ALA A 1 111 ? 61.818 45.571 4.574 1.00 44.53 111 ALA A C 1
ATOM 883 O O . ALA A 1 111 ? 62.015 46.540 3.837 1.00 44.53 111 ALA A O 1
ATOM 884 N N . LYS A 1 112 ? 61.938 45.662 5.907 1.00 48.16 112 LYS A N 1
ATOM 885 C CA . LYS A 1 112 ? 62.498 46.834 6.604 1.00 48.16 112 LYS A CA 1
ATOM 886 C C . LYS A 1 112 ? 63.886 46.497 7.156 1.00 48.16 112 LYS A C 1
ATOM 888 O O . LYS A 1 112 ? 64.053 45.590 7.962 1.00 48.16 112 LYS A O 1
ATOM 893 N N . LYS A 1 113 ? 64.866 47.245 6.647 1.00 41.81 113 LYS A N 1
ATOM 894 C CA . LYS A 1 113 ? 66.313 47.185 6.892 1.00 41.81 113 LYS A CA 1
ATOM 895 C C . LYS A 1 113 ? 66.665 47.834 8.240 1.00 41.81 113 LYS A C 1
ATOM 897 O O . LYS A 1 113 ? 65.965 48.733 8.698 1.00 41.81 113 LYS A O 1
ATOM 902 N N . GLY A 1 114 ? 67.743 47.341 8.852 1.00 37.69 114 GLY A N 1
ATOM 903 C CA . GLY A 1 114 ? 68.107 47.545 10.253 1.00 37.69 114 GLY A CA 1
ATOM 904 C C . GLY A 1 114 ? 68.567 48.938 10.687 1.00 37.69 114 GLY A C 1
ATOM 905 O O . GLY A 1 114 ? 68.727 49.867 9.896 1.00 37.69 114 GLY A O 1
ATOM 906 N N . LYS A 1 115 ? 68.836 49.044 11.993 1.00 46.75 115 LYS A N 1
ATOM 907 C CA . LYS A 1 115 ? 69.485 50.194 12.622 1.00 46.75 115 LYS A CA 1
ATOM 908 C C . LYS A 1 115 ? 70.527 49.709 13.638 1.00 46.75 115 LYS A C 1
ATOM 910 O O . LYS A 1 115 ? 70.207 49.011 14.591 1.00 46.75 115 LYS A O 1
ATOM 915 N N . ARG A 1 116 ? 71.784 50.068 13.358 1.00 46.62 116 ARG A N 1
ATOM 916 C CA . ARG A 1 116 ? 73.007 49.878 14.158 1.00 46.62 116 ARG A CA 1
ATOM 917 C C . ARG A 1 116 ? 72.966 50.652 15.484 1.00 46.62 116 ARG A C 1
ATOM 919 O O . ARG A 1 116 ? 72.408 51.746 15.505 1.00 46.62 116 ARG A O 1
ATOM 926 N N . LYS A 1 117 ? 73.704 50.159 16.488 1.00 45.22 117 LYS A N 1
ATOM 927 C CA . LYS A 1 117 ? 74.553 50.878 17.482 1.00 45.22 117 LYS A CA 1
ATOM 928 C C . LYS A 1 117 ? 75.293 49.774 18.276 1.00 45.22 117 LYS A C 1
ATOM 930 O O . LYS A 1 117 ? 74.628 48.872 18.752 1.00 45.22 117 LYS A O 1
ATOM 935 N N . GLY A 1 118 ? 76.620 49.607 18.224 1.00 38.78 118 GLY A N 1
ATOM 936 C CA . GLY A 1 118 ? 77.690 50.445 18.804 1.00 38.78 118 GLY A CA 1
ATOM 937 C C . GLY A 1 118 ? 78.200 49.760 20.094 1.00 38.78 118 GLY A C 1
ATOM 938 O O . GLY A 1 118 ? 77.468 49.752 21.066 1.00 38.78 118 GLY A O 1
ATOM 939 N N . ARG A 1 119 ? 79.263 48.938 20.047 1.00 41.50 119 ARG A N 1
ATOM 940 C CA . ARG A 1 119 ? 80.701 49.215 20.329 1.00 41.50 119 ARG A CA 1
ATOM 941 C C . ARG A 1 119 ? 81.086 49.220 21.825 1.00 41.50 119 ARG A C 1
ATOM 943 O O . ARG A 1 119 ? 80.691 50.136 22.532 1.00 41.50 119 ARG A O 1
ATOM 950 N N . LYS A 1 120 ? 81.998 48.299 22.183 1.00 42.84 120 LYS A N 1
ATOM 951 C CA . LYS A 1 120 ? 83.226 48.376 23.034 1.00 42.84 120 LYS A CA 1
ATOM 952 C C . LYS A 1 120 ? 83.367 47.022 23.759 1.00 42.84 120 LYS A C 1
ATOM 954 O O . LYS A 1 120 ? 82.382 46.552 24.307 1.00 42.84 120 LYS A O 1
ATOM 959 N N . LYS A 1 121 ? 84.379 46.212 23.436 1.00 40.50 121 LYS A N 1
ATOM 960 C CA . LYS A 1 121 ? 85.771 46.232 23.931 1.00 40.50 121 LYS A CA 1
ATOM 961 C C . LYS A 1 121 ? 85.835 46.176 25.448 1.00 40.50 121 LYS A C 1
ATOM 963 O O . LYS A 1 121 ? 85.355 47.157 26.051 1.00 40.50 121 LYS A O 1
#

Foldseek 3Di:
DPCVPPVVVVCVVVVHDDDLVSVWDFPLQVLLCVVVVDPDDDLQRLQVVLVHHQDDDPPPPVSSVVSSVVSVVSCVVVPHDTGIPDGDDPDDPDDPDDPDDDDDDDDDDDDDDDDDDDDDD